Protein AF-A0A537TJ53-F1 (afdb_monomer_lite)

Radius of gyration: 18.77 Å; chains: 1; bounding box: 36×28×61 Å

Sequence (123 aa):
MMPTPAGKDQRDFRKLCDEKAPGVTDLPIDRIGQAVQPTPAQRAALDELKDASVKAAEGLKTNCPTYQTLTPTGRVEAMEKRLDVTLGAAKTVQPALAKFYDSLSDEQKARFNSLRSASRPAG

Foldseek 3Di:
DDDDPLVPQLVVQLVVLVPDDPPLQCDPLVVLCVQLVDDPVLVVLSVQLVVLSPVLNVLSSVQRDSDQDPDPVSNVVNVVSNVVSNVVSCVSNVVSVCVSLVPGDPSSNVSNVCVVVVPDDPD

Structure (mmCIF, N/CA/C/O backbone):
data_AF-A0A537TJ53-F1
#
_entry.id   AF-A0A537TJ53-F1
#
loop_
_atom_site.group_PDB
_atom_site.id
_atom_site.type_symbol
_atom_site.label_atom_id
_atom_site.label_alt_id
_atom_site.label_comp_id
_atom_site.label_asym_id
_atom_site.label_entity_id
_atom_site.label_seq_id
_atom_site.pdbx_PDB_ins_code
_atom_site.Cartn_x
_atom_site.Cartn_y
_atom_site.Cartn_z
_atom_site.occupancy
_atom_site.B_iso_or_equiv
_atom_site.auth_seq_id
_atom_site.auth_comp_id
_atom_site.auth_asym_id
_atom_site.auth_atom_id
_atom_site.pdbx_PDB_model_num
ATOM 1 N N . MET A 1 1 ? 14.463 11.075 -46.652 1.00 34.38 1 MET A N 1
ATOM 2 C CA . MET A 1 1 ? 14.035 11.121 -45.238 1.00 34.38 1 MET A CA 1
ATOM 3 C C . MET A 1 1 ? 12.598 10.614 -45.172 1.00 34.38 1 MET A C 1
ATOM 5 O O . MET A 1 1 ? 11.705 11.333 -45.594 1.00 34.38 1 MET A O 1
ATOM 9 N N . MET A 1 2 ? 12.375 9.362 -44.766 1.00 34.91 2 MET A N 1
ATOM 10 C CA . MET A 1 2 ? 11.026 8.815 -44.543 1.00 34.91 2 MET A CA 1
ATOM 11 C C . MET A 1 2 ? 10.699 8.934 -43.044 1.00 34.91 2 MET A C 1
ATOM 13 O O . MET A 1 2 ? 11.581 8.630 -42.239 1.00 34.91 2 MET A O 1
ATOM 17 N N . PRO A 1 3 ? 9.496 9.374 -42.639 1.00 45.97 3 PRO A N 1
ATOM 18 C CA . PRO A 1 3 ? 9.123 9.439 -41.230 1.00 45.97 3 PRO A CA 1
ATOM 19 C C . PRO A 1 3 ? 8.785 8.038 -40.689 1.00 45.97 3 PRO A C 1
ATOM 21 O O . PRO A 1 3 ? 7.974 7.314 -41.262 1.00 45.97 3 PRO A O 1
ATOM 24 N N . THR A 1 4 ? 9.425 7.647 -39.585 1.00 46.84 4 THR A N 1
ATOM 25 C CA . THR A 1 4 ? 9.285 6.338 -38.920 1.00 46.84 4 THR A CA 1
ATOM 26 C C . THR A 1 4 ? 7.912 6.194 -38.231 1.00 46.84 4 THR A C 1
ATOM 28 O O . THR A 1 4 ? 7.462 7.145 -37.589 1.00 46.84 4 THR A O 1
ATOM 31 N N . PRO A 1 5 ? 7.253 5.015 -38.255 1.00 46.56 5 PRO A N 1
ATOM 32 C CA . PRO A 1 5 ? 5.920 4.802 -37.662 1.00 46.56 5 PRO A CA 1
ATOM 33 C C . PRO A 1 5 ? 5.888 4.752 -36.118 1.00 46.56 5 PRO A C 1
ATOM 35 O O . PRO A 1 5 ? 4.823 4.573 -35.528 1.00 46.56 5 PRO A O 1
ATOM 38 N N . ALA A 1 6 ? 7.025 4.967 -35.447 1.00 53.62 6 ALA A N 1
ATOM 39 C CA . ALA A 1 6 ? 7.227 4.777 -34.005 1.00 53.62 6 ALA A CA 1
ATOM 40 C C . ALA A 1 6 ? 6.297 5.596 -33.079 1.00 53.62 6 ALA A C 1
ATOM 42 O O . ALA A 1 6 ? 6.164 5.283 -31.899 1.00 53.62 6 ALA A O 1
ATOM 43 N N . GLY A 1 7 ? 5.625 6.634 -33.589 1.00 48.53 7 GLY A N 1
ATOM 44 C CA . GLY A 1 7 ? 4.778 7.519 -32.780 1.00 48.53 7 GLY A CA 1
ATOM 45 C C . GLY A 1 7 ? 3.387 6.973 -32.417 1.00 48.53 7 GLY A C 1
ATOM 46 O O . GLY A 1 7 ? 2.711 7.572 -31.578 1.00 48.53 7 GLY A O 1
ATOM 47 N N . LYS A 1 8 ? 2.912 5.890 -33.051 1.00 51.09 8 LYS A N 1
ATOM 48 C CA . LYS A 1 8 ? 1.619 5.259 -32.707 1.00 51.09 8 LYS A CA 1
ATOM 49 C C . LYS A 1 8 ? 1.798 4.147 -31.668 1.00 51.09 8 LYS A C 1
ATOM 51 O O . LYS A 1 8 ? 1.222 4.265 -30.590 1.00 51.09 8 LYS A O 1
ATOM 56 N N . ASP A 1 9 ? 2.719 3.213 -31.907 1.00 54.28 9 ASP A N 1
ATOM 57 C CA . ASP A 1 9 ? 3.024 2.107 -30.981 1.00 54.28 9 ASP A CA 1
ATOM 58 C C . ASP A 1 9 ? 3.441 2.582 -29.578 1.00 54.28 9 ASP A C 1
ATOM 60 O O . ASP A 1 9 ? 3.005 2.038 -28.565 1.00 54.28 9 ASP A O 1
ATOM 64 N N . GLN A 1 10 ? 4.235 3.654 -29.494 1.00 54.09 10 GLN A N 1
ATOM 65 C CA . GLN A 1 10 ? 4.679 4.236 -28.222 1.00 54.09 10 GLN A CA 1
ATOM 66 C C . GLN A 1 10 ? 3.526 4.800 -27.371 1.00 54.09 10 GLN A C 1
ATOM 68 O O . GLN A 1 10 ? 3.584 4.770 -26.140 1.00 54.09 10 GLN A O 1
ATOM 73 N N . ARG A 1 11 ? 2.461 5.319 -28.000 1.00 56.38 11 ARG A N 1
ATOM 74 C CA . ARG A 1 11 ? 1.299 5.865 -27.277 1.00 56.38 11 ARG A CA 1
ATOM 75 C C . ARG A 1 11 ? 0.332 4.776 -26.823 1.00 56.38 11 ARG A C 1
ATOM 77 O O . ARG A 1 11 ? -0.268 4.934 -25.761 1.00 56.38 11 ARG A O 1
ATOM 84 N N . ASP A 1 12 ? 0.233 3.680 -27.566 1.00 62.31 12 ASP A N 1
ATOM 85 C CA . ASP A 1 12 ? -0.621 2.542 -27.215 1.00 62.31 12 ASP A CA 1
ATOM 86 C C . ASP A 1 12 ? -0.035 1.721 -26.052 1.00 62.31 12 ASP A C 1
ATOM 88 O O . ASP A 1 12 ? -0.771 1.297 -25.161 1.00 62.31 12 ASP A O 1
ATOM 92 N N . PHE A 1 13 ? 1.296 1.612 -25.959 1.00 62.72 13 PHE A N 1
ATOM 93 C CA . PHE A 1 13 ? 1.958 0.980 -24.809 1.00 62.72 13 PHE A CA 1
ATOM 94 C C . PHE A 1 13 ? 1.742 1.719 -23.488 1.00 62.72 13 PHE A C 1
ATOM 96 O O . PHE A 1 13 ? 1.559 1.087 -22.448 1.00 62.72 13 PHE A O 1
ATOM 103 N N . ARG A 1 14 ? 1.696 3.055 -23.520 1.00 62.62 14 ARG A N 1
ATOM 104 C CA . ARG A 1 14 ? 1.464 3.851 -22.310 1.00 62.62 14 ARG A CA 1
ATOM 105 C C . ARG A 1 14 ? 0.058 3.640 -21.741 1.00 62.62 14 ARG A C 1
ATOM 107 O O . ARG A 1 14 ? -0.092 3.508 -20.532 1.00 62.62 14 ARG A O 1
ATOM 114 N N . LYS A 1 15 ? -0.943 3.491 -22.617 1.00 6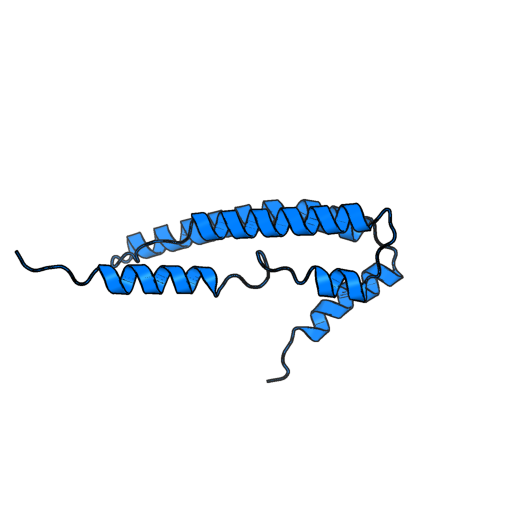2.34 15 LYS A N 1
ATOM 115 C CA . LYS A 1 15 ? -2.314 3.124 -22.221 1.00 62.34 15 LYS A CA 1
ATOM 116 C C . LYS A 1 15 ? -2.386 1.734 -21.583 1.00 62.34 15 LYS A C 1
ATOM 118 O O . LYS A 1 15 ? -3.097 1.550 -20.603 1.00 62.34 15 LYS A O 1
ATOM 123 N N . LEU A 1 16 ? -1.606 0.772 -22.083 1.00 62.25 16 LEU A N 1
ATOM 124 C CA . LEU A 1 16 ? -1.556 -0.585 -21.524 1.00 62.25 16 LEU A CA 1
ATOM 125 C C . LEU A 1 16 ? -0.986 -0.638 -20.098 1.00 62.25 16 LEU A C 1
ATOM 127 O O . LEU A 1 16 ? -1.352 -1.536 -19.340 1.00 62.25 16 LEU A O 1
ATOM 131 N N . CYS A 1 17 ? -0.108 0.295 -19.722 1.00 65.69 17 CYS A N 1
ATOM 132 C CA . CYS A 1 17 ? 0.353 0.425 -18.338 1.00 65.69 17 CYS A CA 1
ATOM 133 C C . CYS A 1 17 ? -0.683 1.091 -17.430 1.00 65.69 17 CYS A C 1
ATOM 135 O O . CYS A 1 17 ? -0.799 0.696 -16.274 1.00 65.69 17 CYS A O 1
ATOM 137 N N . ASP A 1 18 ? -1.415 2.083 -17.947 1.00 59.50 18 ASP A N 1
ATOM 138 C CA . ASP A 1 18 ? -2.451 2.795 -17.190 1.00 59.50 18 ASP A CA 1
ATOM 139 C C . ASP A 1 18 ? -3.650 1.873 -16.867 1.00 59.50 18 ASP A C 1
ATOM 141 O O . ASP A 1 18 ? -4.279 2.029 -15.826 1.00 59.50 18 ASP A O 1
ATOM 145 N N . GLU A 1 19 ? -3.942 0.870 -17.710 1.00 53.25 19 GLU A N 1
ATOM 146 C CA . GLU A 1 19 ? -5.095 -0.034 -17.539 1.00 53.25 19 GLU A CA 1
ATOM 147 C C . GLU A 1 19 ? -4.825 -1.324 -16.728 1.00 53.25 19 GLU A C 1
ATOM 149 O O . GLU A 1 19 ? -5.780 -2.014 -16.367 1.00 53.25 19 GLU A O 1
ATOM 154 N N . LYS A 1 20 ? -3.567 -1.727 -16.459 1.00 48.56 20 LYS A N 1
ATOM 155 C CA . LYS A 1 20 ? -3.262 -3.123 -16.040 1.00 48.56 20 LYS A CA 1
ATOM 156 C C . LYS A 1 20 ? -2.290 -3.312 -14.865 1.00 48.56 20 LYS A C 1
ATOM 158 O O . LYS A 1 20 ? -1.375 -4.138 -14.944 1.00 48.56 20 LYS A O 1
ATOM 163 N N . ALA A 1 21 ? -2.556 -2.677 -13.725 1.00 51.22 21 ALA A N 1
ATOM 164 C CA . ALA A 1 21 ? -2.068 -3.189 -12.434 1.00 51.22 21 ALA A CA 1
ATOM 165 C C . ALA A 1 21 ? -3.149 -3.257 -11.326 1.00 51.22 21 ALA A C 1
ATOM 167 O O . ALA A 1 21 ? -2.895 -2.831 -10.195 1.00 51.22 21 ALA A O 1
ATOM 168 N N . PRO A 1 22 ? -4.353 -3.807 -11.601 1.00 52.19 22 PRO A N 1
ATOM 169 C CA . PRO A 1 22 ? -5.367 -3.980 -10.565 1.00 52.19 22 PRO A CA 1
ATOM 170 C C . PRO A 1 22 ? -4.817 -4.846 -9.419 1.00 52.19 22 PRO A C 1
ATOM 172 O O . PRO A 1 22 ? -4.295 -5.938 -9.646 1.00 52.19 22 PRO A O 1
ATOM 175 N N . GLY A 1 23 ? -4.916 -4.340 -8.186 1.00 56.50 23 GLY A N 1
ATOM 176 C CA . GLY A 1 23 ? -4.555 -5.061 -6.959 1.00 56.50 23 GLY A CA 1
ATOM 177 C C . GLY A 1 23 ? -3.363 -4.514 -6.163 1.00 56.50 23 GLY A C 1
ATOM 178 O O . GLY A 1 23 ? -3.308 -4.772 -4.965 1.00 56.50 23 GLY A O 1
ATOM 179 N N . VAL A 1 24 ? -2.448 -3.742 -6.768 1.00 57.94 24 VAL A N 1
ATOM 180 C CA . VAL A 1 24 ? -1.332 -3.085 -6.035 1.00 57.94 24 VAL A CA 1
ATOM 181 C C . VAL A 1 24 ? -1.451 -1.560 -6.057 1.00 57.94 24 VAL A C 1
ATOM 183 O O . VAL A 1 24 ? -1.115 -0.908 -5.075 1.00 57.94 24 VAL A O 1
ATOM 186 N N . THR A 1 25 ? -1.953 -0.989 -7.152 1.00 62.47 25 THR A N 1
ATOM 187 C CA . THR A 1 25 ? -2.040 0.47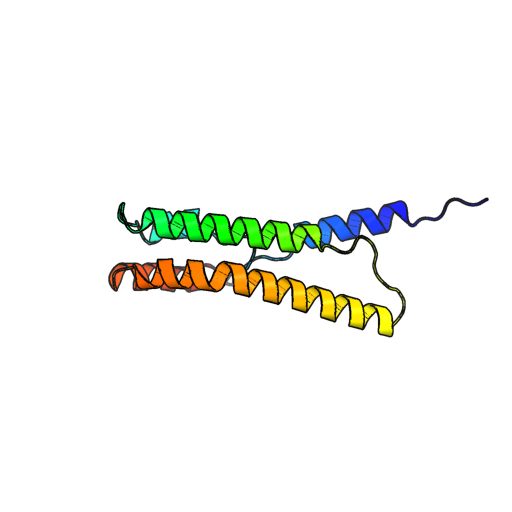0 -7.357 1.00 62.47 25 THR A CA 1
ATOM 188 C C . THR A 1 25 ? -3.437 1.037 -7.178 1.00 62.47 25 THR A C 1
ATOM 190 O O . THR A 1 25 ? -3.608 2.247 -7.119 1.00 62.47 25 THR A O 1
ATOM 193 N N . ASP A 1 26 ? -4.432 0.161 -7.129 1.00 70.19 26 ASP A N 1
ATOM 194 C CA . ASP A 1 26 ? -5.847 0.514 -7.112 1.00 70.19 26 ASP A CA 1
ATOM 195 C C . ASP A 1 26 ? -6.554 -0.352 -6.069 1.00 70.19 26 ASP A C 1
ATOM 197 O O . ASP A 1 26 ? -7.387 -1.213 -6.366 1.00 70.19 26 ASP A O 1
ATOM 201 N N . LEU A 1 27 ? -6.099 -0.229 -4.817 1.00 79.50 27 LEU A N 1
ATOM 202 C CA . LEU A 1 27 ? -6.808 -0.845 -3.703 1.00 79.50 27 LEU A CA 1
ATOM 203 C C . LEU A 1 27 ? -8.189 -0.189 -3.587 1.00 79.50 27 LEU A C 1
ATOM 205 O O . LEU A 1 27 ? -8.284 1.037 -3.651 1.00 79.50 27 LEU A O 1
ATOM 209 N N . PRO A 1 28 ? -9.262 -0.960 -3.343 1.00 87.69 28 PRO A N 1
ATOM 210 C CA . P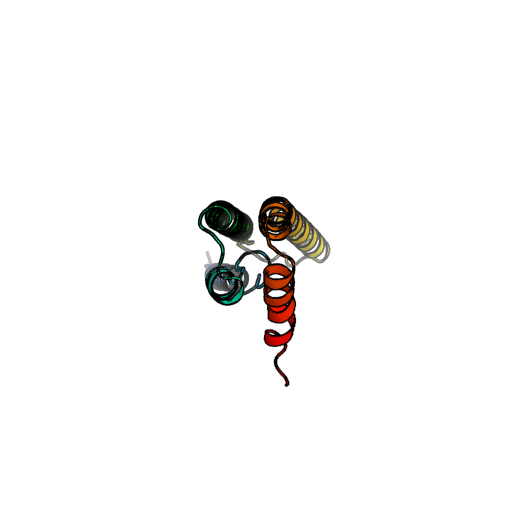RO A 1 28 ? -10.604 -0.407 -3.226 1.00 87.69 28 PRO A CA 1
ATOM 211 C C . PRO A 1 28 ? -10.800 0.225 -1.835 1.00 87.69 28 PRO A C 1
ATOM 213 O O . PRO A 1 28 ? -11.592 -0.271 -1.033 1.00 87.69 28 PRO A O 1
ATOM 216 N N . ILE A 1 29 ? -10.055 1.297 -1.534 1.00 90.38 29 ILE A N 1
ATOM 217 C CA . ILE A 1 29 ? -10.006 1.963 -0.219 1.00 90.38 29 ILE A CA 1
ATOM 218 C C . ILE A 1 29 ? -11.407 2.351 0.256 1.00 90.38 29 ILE A C 1
ATOM 220 O O . ILE A 1 29 ? -11.763 2.060 1.396 1.00 90.38 29 ILE A O 1
ATOM 224 N N . ASP A 1 30 ? -12.234 2.918 -0.623 1.00 89.69 30 ASP A N 1
ATOM 225 C CA . ASP A 1 30 ? -13.598 3.323 -0.270 1.00 89.69 30 ASP A CA 1
ATOM 226 C C . ASP A 1 30 ? -14.465 2.118 0.117 1.00 89.69 30 ASP A C 1
ATOM 228 O O . ASP A 1 30 ? -15.182 2.148 1.118 1.00 89.69 30 ASP A O 1
ATOM 232 N N . ARG A 1 31 ? -14.347 1.008 -0.623 1.00 91.00 31 ARG A N 1
ATOM 233 C CA . ARG A 1 31 ? -15.050 -0.248 -0.318 1.00 91.00 31 ARG A CA 1
ATOM 234 C C . ARG A 1 31 ? -14.562 -0.856 0.997 1.00 91.00 31 ARG A C 1
ATOM 236 O O . ARG A 1 31 ? -15.371 -1.369 1.768 1.00 91.00 31 ARG A O 1
ATOM 243 N N . ILE A 1 32 ? -13.253 -0.801 1.253 1.00 92.62 32 ILE A N 1
ATOM 244 C CA . ILE A 1 32 ? -12.649 -1.238 2.518 1.00 92.62 32 ILE A CA 1
ATOM 245 C C . ILE A 1 32 ? -13.221 -0.407 3.669 1.00 92.62 32 ILE A C 1
ATOM 247 O O . ILE A 1 32 ? -13.712 -0.979 4.641 1.00 92.62 32 ILE A O 1
ATOM 251 N N . GLY A 1 33 ? -13.234 0.922 3.539 1.00 93.62 33 GLY A N 1
ATOM 252 C CA . GLY A 1 33 ? -13.789 1.832 4.539 1.00 93.62 33 GLY A CA 1
ATOM 253 C C . GLY A 1 33 ? -15.268 1.566 4.824 1.00 93.62 33 GLY A C 1
ATOM 254 O O . GLY A 1 33 ? -15.665 1.486 5.986 1.00 93.62 33 GLY A O 1
ATOM 255 N N . GLN A 1 34 ? -16.072 1.348 3.781 1.00 93.94 34 GLN A N 1
ATOM 256 C CA . GLN A 1 34 ? -17.497 1.027 3.911 1.00 93.94 34 GLN A CA 1
ATOM 257 C C . GLN A 1 34 ? -17.743 -0.306 4.627 1.00 93.94 34 GLN A C 1
ATOM 259 O O . GLN A 1 34 ? -18.624 -0.387 5.481 1.00 93.94 34 GLN A O 1
ATOM 264 N N . ALA A 1 35 ? -16.973 -1.347 4.304 1.00 94.06 35 ALA A N 1
ATOM 265 C CA . ALA A 1 35 ? -17.166 -2.673 4.884 1.00 94.06 35 ALA A CA 1
ATOM 266 C C . ALA A 1 35 ? -16.636 -2.779 6.319 1.00 94.06 35 ALA A C 1
ATOM 268 O O . ALA A 1 35 ? -17.257 -3.414 7.171 1.00 94.06 35 ALA A O 1
ATOM 269 N N . VAL A 1 36 ? -15.486 -2.166 6.595 1.00 95.81 36 VAL A N 1
ATOM 270 C CA . VAL A 1 36 ? -14.819 -2.259 7.899 1.00 95.81 36 VAL A CA 1
ATOM 271 C C . VAL A 1 36 ? -15.402 -1.271 8.909 1.00 95.81 36 VAL A C 1
ATOM 273 O O . VAL A 1 36 ? -15.400 -1.566 10.102 1.00 95.81 36 VAL A O 1
ATOM 276 N N . GLN A 1 37 ? -15.941 -0.136 8.447 1.00 95.69 37 GLN A N 1
ATOM 277 C CA . GLN A 1 37 ? -16.438 0.957 9.292 1.00 95.69 37 GLN A CA 1
ATOM 278 C C . GLN A 1 37 ? -15.416 1.351 10.382 1.00 95.69 37 GLN A C 1
ATOM 280 O O . GLN A 1 37 ? -15.653 1.128 11.572 1.00 95.69 37 GLN A O 1
ATOM 285 N N . PRO A 1 38 ? -14.245 1.892 9.993 1.00 95.88 38 PRO A N 1
ATOM 286 C CA . PRO A 1 38 ? -13.155 2.177 10.920 1.00 95.88 38 PRO A CA 1
ATOM 287 C C . PRO A 1 38 ? -13.514 3.256 11.953 1.00 95.88 38 PRO A C 1
ATOM 289 O O . PRO A 1 38 ? -14.147 4.279 11.655 1.00 95.88 38 PRO A O 1
ATOM 292 N N . THR A 1 39 ? -13.029 3.061 13.178 1.00 96.31 39 THR A N 1
ATOM 293 C CA . THR A 1 39 ? -13.080 4.073 14.242 1.00 96.31 39 THR A CA 1
ATOM 294 C C . THR A 1 39 ? -12.247 5.306 13.861 1.00 96.31 39 THR A C 1
ATOM 296 O O . THR A 1 39 ? -11.404 5.224 12.966 1.00 96.31 39 THR A O 1
ATOM 299 N N . PRO A 1 40 ? -12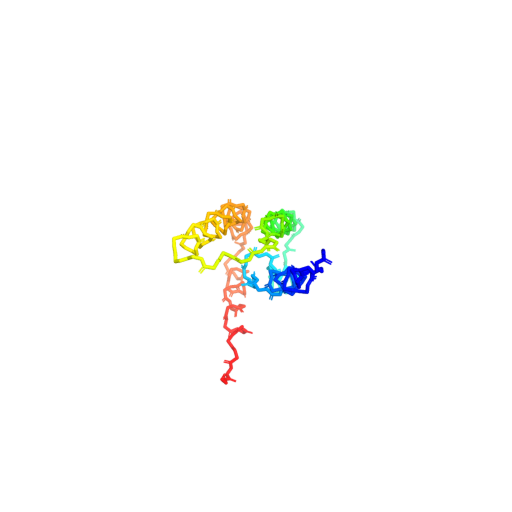.421 6.463 14.530 1.00 91.50 40 PRO A N 1
ATOM 300 C CA . PRO A 1 40 ? -11.593 7.641 14.260 1.00 91.50 40 PRO A CA 1
ATOM 301 C C . PRO A 1 40 ? -10.082 7.367 14.334 1.00 91.50 40 PRO A C 1
ATOM 303 O O . PRO A 1 40 ? -9.339 7.870 13.501 1.00 91.50 40 PRO A O 1
ATOM 306 N N . ALA A 1 41 ? -9.638 6.516 15.267 1.00 85.00 41 ALA A N 1
ATOM 307 C CA . ALA A 1 41 ? -8.232 6.127 15.388 1.00 85.00 41 ALA A CA 1
ATOM 308 C C . ALA A 1 41 ? -7.752 5.242 14.219 1.00 85.00 41 ALA A C 1
ATOM 310 O O . ALA A 1 41 ? -6.623 5.383 13.761 1.00 85.00 41 ALA A O 1
ATOM 311 N N . GLN A 1 42 ? -8.613 4.361 13.698 1.00 96.56 42 GLN A N 1
ATOM 312 C CA . GLN A 1 42 ? -8.295 3.475 12.569 1.00 96.56 42 GLN A CA 1
ATOM 313 C C . GLN A 1 42 ? -8.354 4.189 11.211 1.00 96.56 42 GLN A C 1
ATOM 315 O O . GLN A 1 42 ? -7.703 3.753 10.265 1.00 96.56 42 GLN A O 1
ATOM 320 N N . ARG A 1 43 ? -9.112 5.291 11.096 1.00 95.62 43 ARG A N 1
ATOM 321 C CA . ARG A 1 43 ? -9.193 6.084 9.856 1.00 95.62 43 ARG A CA 1
ATOM 322 C C . ARG A 1 43 ? -7.837 6.633 9.432 1.00 95.62 43 ARG A C 1
ATOM 324 O O . ARG A 1 43 ? -7.508 6.520 8.263 1.00 95.62 43 ARG A O 1
ATOM 331 N N . ALA A 1 44 ? -7.025 7.104 10.378 1.00 95.00 44 ALA A N 1
ATOM 332 C CA . ALA A 1 44 ? -5.668 7.557 10.074 1.00 95.00 44 ALA A CA 1
ATOM 333 C C . ALA A 1 44 ? -4.816 6.442 9.433 1.00 95.00 44 ALA A C 1
ATOM 335 O O . ALA A 1 44 ? -4.108 6.682 8.463 1.00 95.00 44 ALA A O 1
ATOM 336 N N . ALA A 1 45 ? -4.935 5.198 9.914 1.00 95.69 45 ALA A N 1
ATOM 337 C CA . ALA A 1 45 ? -4.241 4.059 9.310 1.00 95.69 45 ALA A CA 1
ATOM 338 C C . ALA A 1 45 ? -4.806 3.681 7.923 1.00 95.69 45 ALA A C 1
ATOM 340 O O . ALA A 1 45 ? -4.056 3.222 7.063 1.00 95.69 45 ALA A O 1
ATOM 341 N N . LEU A 1 46 ? -6.107 3.888 7.685 1.00 96.06 46 LEU A N 1
ATOM 342 C CA . LEU A 1 46 ? -6.713 3.717 6.359 1.00 96.06 46 LEU A CA 1
ATOM 343 C C . LEU A 1 46 ? -6.241 4.795 5.368 1.00 96.06 46 LEU A C 1
ATOM 345 O O . LEU A 1 46 ? -5.989 4.479 4.206 1.00 96.06 46 LEU A O 1
ATOM 349 N N . ASP A 1 47 ? -6.085 6.037 5.824 1.00 95.19 47 ASP A N 1
ATOM 350 C CA . ASP A 1 47 ? -5.554 7.137 5.014 1.00 95.19 47 ASP A CA 1
ATOM 351 C C . ASP A 1 47 ? -4.080 6.893 4.652 1.00 95.19 47 ASP A C 1
ATOM 353 O O . ASP A 1 47 ? -3.700 7.017 3.491 1.00 95.19 47 ASP A O 1
ATOM 357 N N . GLU A 1 48 ? -3.261 6.409 5.590 1.00 95.06 48 GLU A N 1
ATOM 358 C CA . GLU A 1 48 ? -1.882 5.994 5.288 1.00 95.06 48 GLU A CA 1
ATOM 359 C C . GLU A 1 48 ? -1.823 4.860 4.248 1.00 95.06 48 GLU A C 1
ATOM 361 O O . GLU A 1 48 ? -0.957 4.857 3.369 1.00 95.06 48 GLU A O 1
ATOM 366 N N . LEU A 1 49 ? -2.753 3.898 4.310 1.00 94.75 49 LEU A N 1
ATOM 367 C CA . LEU A 1 49 ? -2.874 2.846 3.297 1.00 94.75 49 LEU A CA 1
ATOM 368 C C . LEU A 1 49 ? -3.257 3.420 1.925 1.00 94.75 49 LEU A C 1
ATOM 370 O O . LEU A 1 49 ? -2.728 2.974 0.900 1.00 94.75 49 LEU A O 1
ATOM 374 N N . LYS A 1 50 ? -4.143 4.419 1.888 1.00 93.81 50 LYS A N 1
ATOM 375 C CA . LYS A 1 50 ? -4.500 5.138 0.661 1.00 93.81 50 LYS A CA 1
ATOM 376 C C . LYS A 1 50 ? -3.283 5.836 0.060 1.00 93.81 50 LYS A C 1
ATOM 378 O O . LYS A 1 50 ? -2.993 5.625 -1.116 1.00 93.81 50 LYS A O 1
ATOM 383 N N . ASP A 1 51 ? -2.540 6.587 0.861 1.00 94.75 51 ASP A N 1
ATOM 384 C CA . ASP A 1 51 ? -1.358 7.322 0.407 1.00 94.75 51 ASP A CA 1
ATOM 385 C C . ASP A 1 51 ? -0.261 6.377 -0.100 1.00 94.75 51 ASP A C 1
ATOM 387 O O . ASP A 1 51 ? 0.329 6.604 -1.159 1.00 94.75 51 ASP A O 1
ATOM 391 N N . ALA A 1 52 ? -0.028 5.262 0.600 1.00 94.00 52 ALA A N 1
ATOM 392 C CA . ALA A 1 52 ? 0.901 4.228 0.152 1.00 94.00 52 ALA A CA 1
ATOM 393 C C . ALA A 1 52 ? 0.479 3.611 -1.194 1.00 94.00 52 ALA A C 1
ATOM 395 O O . ALA A 1 52 ? 1.332 3.352 -2.047 1.00 94.00 52 ALA A O 1
ATOM 396 N N . SER A 1 53 ? -0.826 3.415 -1.404 1.00 91.12 53 SER A N 1
ATOM 397 C CA . SER A 1 53 ? -1.381 2.900 -2.663 1.00 91.12 53 SER A CA 1
ATOM 398 C C . SER A 1 53 ? -1.198 3.892 -3.811 1.00 91.12 53 SER A C 1
ATOM 400 O O . SER A 1 53 ? -0.753 3.501 -4.889 1.00 91.12 53 SER A O 1
ATOM 402 N N . VAL A 1 54 ? -1.459 5.182 -3.570 1.00 91.06 54 VAL A N 1
ATOM 403 C CA . 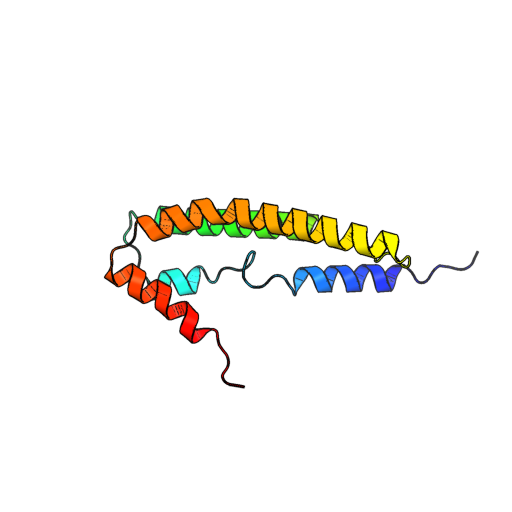VAL A 1 54 ? -1.227 6.256 -4.551 1.00 91.06 54 VAL A CA 1
ATOM 404 C C . VAL A 1 54 ? 0.253 6.330 -4.920 1.00 91.06 54 VAL A C 1
ATOM 406 O O . VAL A 1 54 ? 0.595 6.305 -6.099 1.00 91.06 54 VAL A O 1
ATOM 409 N N . LYS A 1 55 ? 1.152 6.312 -3.932 1.00 91.62 55 LYS A N 1
ATOM 410 C CA . LYS A 1 55 ? 2.602 6.327 -4.170 1.00 91.62 55 LYS A CA 1
ATOM 411 C C . LYS A 1 55 ? 3.072 5.116 -4.982 1.00 91.62 55 LYS A C 1
ATOM 413 O O . LYS A 1 55 ? 3.908 5.246 -5.877 1.00 91.62 55 LYS A O 1
ATOM 418 N N . ALA A 1 56 ? 2.538 3.931 -4.688 1.00 90.69 56 ALA A N 1
ATOM 419 C CA . ALA A 1 56 ? 2.809 2.723 -5.460 1.00 90.69 56 ALA A CA 1
ATOM 420 C C . ALA A 1 56 ? 2.309 2.845 -6.912 1.00 90.69 56 ALA A C 1
ATOM 422 O O . ALA A 1 56 ? 3.028 2.466 -7.841 1.00 90.69 56 ALA A O 1
ATOM 423 N N . ALA A 1 57 ? 1.120 3.423 -7.115 1.00 87.12 57 ALA A N 1
ATOM 424 C CA . ALA A 1 57 ? 0.552 3.707 -8.432 1.00 87.12 57 ALA A CA 1
ATOM 425 C C . ALA A 1 57 ? 1.413 4.671 -9.249 1.00 87.12 57 ALA A C 1
ATOM 427 O O . ALA A 1 57 ? 1.737 4.391 -10.404 1.00 87.12 57 ALA A O 1
ATOM 428 N N . GLU A 1 58 ? 1.843 5.772 -8.641 1.00 86.88 58 GLU A N 1
ATOM 429 C CA . GLU A 1 58 ? 2.726 6.754 -9.269 1.00 86.88 58 GLU A CA 1
ATOM 430 C C . GLU A 1 58 ? 4.084 6.150 -9.639 1.00 86.88 58 GLU A C 1
ATOM 432 O O . GLU A 1 58 ? 4.590 6.386 -10.742 1.00 86.88 58 GLU A O 1
ATOM 437 N N . GLY A 1 59 ? 4.655 5.321 -8.759 1.00 86.31 59 GLY A N 1
ATOM 438 C CA . GLY A 1 59 ? 5.895 4.596 -9.027 1.00 86.31 59 GLY A CA 1
ATOM 439 C C . GLY A 1 59 ? 5.770 3.658 -10.229 1.00 86.31 59 GLY A C 1
ATOM 440 O O . GLY A 1 59 ? 6.630 3.662 -11.111 1.00 86.31 59 GLY A O 1
ATOM 441 N N . LEU A 1 60 ? 4.674 2.902 -10.317 1.00 84.56 60 LEU A N 1
ATOM 442 C CA . LEU A 1 60 ? 4.403 2.016 -11.452 1.00 84.56 60 LEU A CA 1
ATOM 443 C C . LEU A 1 60 ? 4.162 2.793 -12.752 1.00 84.56 60 LEU A C 1
ATOM 445 O O . LEU A 1 60 ? 4.731 2.443 -13.786 1.00 84.56 60 LEU A O 1
ATOM 449 N N . LYS A 1 61 ? 3.404 3.893 -12.695 1.00 82.56 61 LYS A N 1
ATOM 450 C CA . LYS A 1 61 ? 3.142 4.766 -13.847 1.00 82.56 61 LYS A CA 1
ATOM 451 C C . LYS A 1 61 ? 4.417 5.401 -14.400 1.00 82.56 61 LYS A C 1
ATOM 453 O O . LYS A 1 61 ? 4.621 5.423 -15.612 1.00 82.56 61 LYS A O 1
ATOM 458 N N . THR A 1 62 ? 5.294 5.882 -13.519 1.00 83.56 62 THR A N 1
ATOM 459 C CA . THR A 1 62 ? 6.566 6.525 -13.896 1.00 83.56 62 THR A CA 1
ATOM 460 C C . THR A 1 62 ? 7.504 5.556 -14.616 1.00 83.56 62 THR A C 1
ATOM 462 O O . THR A 1 62 ? 8.253 5.960 -15.500 1.00 83.56 62 THR A O 1
ATOM 465 N N . ASN A 1 63 ? 7.432 4.268 -14.278 1.00 80.94 63 ASN A N 1
ATOM 466 C CA . ASN A 1 63 ? 8.254 3.223 -14.882 1.00 80.94 63 ASN A CA 1
ATOM 467 C C . ASN A 1 63 ? 7.564 2.503 -16.052 1.00 80.94 63 ASN A C 1
ATOM 469 O O . ASN A 1 63 ? 8.068 1.482 -16.524 1.00 80.94 63 ASN A O 1
ATOM 473 N N . CYS A 1 64 ? 6.430 3.015 -16.540 1.00 79.44 64 CYS A N 1
ATOM 474 C CA . CYS A 1 64 ? 5.802 2.471 -17.735 1.00 79.44 64 CYS A CA 1
ATOM 475 C C . CYS A 1 64 ? 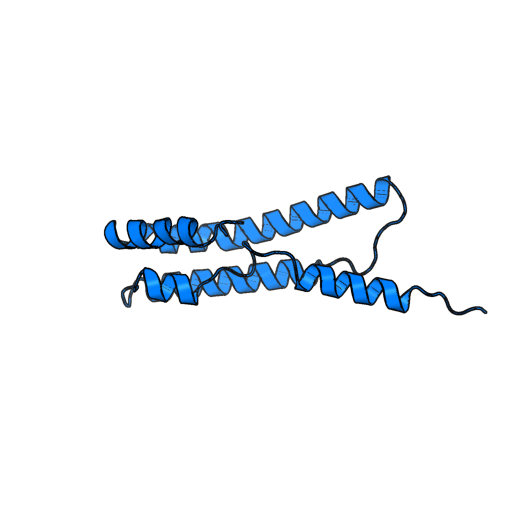6.744 2.613 -18.948 1.00 79.44 64 CYS A C 1
ATOM 477 O O . CYS A 1 64 ? 7.121 3.738 -19.299 1.00 79.44 64 CYS A O 1
ATOM 479 N N . PRO A 1 65 ? 7.110 1.508 -19.625 1.00 71.62 65 PRO A N 1
ATOM 480 C CA . PRO A 1 65 ? 7.944 1.569 -20.816 1.00 71.62 65 PRO A CA 1
ATOM 481 C C . PRO A 1 65 ? 7.280 2.401 -21.915 1.00 71.62 65 PRO A C 1
ATOM 483 O O . PRO A 1 65 ? 6.114 2.199 -22.250 1.00 71.62 65 PRO A O 1
ATOM 486 N N . THR A 1 66 ? 8.039 3.304 -22.532 1.00 68.06 66 THR A N 1
ATOM 487 C CA . THR A 1 66 ? 7.569 4.085 -23.687 1.00 68.06 66 THR A CA 1
ATOM 488 C C . THR A 1 66 ? 7.789 3.358 -25.015 1.00 68.06 66 THR A C 1
ATOM 490 O O . THR A 1 66 ? 7.372 3.845 -26.060 1.00 68.06 66 THR A O 1
ATOM 493 N N . TYR A 1 67 ? 8.459 2.208 -25.017 1.00 66.81 67 TYR A N 1
ATOM 494 C CA . TYR A 1 67 ? 8.666 1.382 -26.203 1.00 66.81 67 TYR A CA 1
ATOM 495 C C . TYR A 1 67 ? 8.866 -0.082 -25.807 1.00 66.81 67 TYR A C 1
ATOM 497 O O . TYR A 1 67 ? 9.341 -0.383 -24.711 1.00 66.81 67 TYR A O 1
ATOM 505 N N . GLN A 1 68 ? 8.515 -0.994 -26.714 1.00 70.25 68 GLN A N 1
ATOM 506 C CA . GLN A 1 68 ? 8.756 -2.424 -26.559 1.00 70.25 68 GLN A CA 1
ATOM 507 C C . GLN A 1 68 ? 10.039 -2.821 -27.296 1.00 70.25 68 GLN A C 1
ATOM 509 O O . GLN A 1 68 ? 10.279 -2.412 -28.431 1.00 70.25 68 GLN A O 1
ATOM 514 N N . THR A 1 69 ? 10.872 -3.630 -26.652 1.00 76.12 69 THR A N 1
ATOM 515 C CA . THR A 1 69 ? 12.068 -4.219 -27.259 1.00 76.12 69 THR A CA 1
ATOM 516 C C . THR A 1 69 ? 11.675 -5.354 -28.213 1.00 76.12 69 THR A C 1
ATOM 518 O O . THR A 1 69 ? 10.844 -6.202 -27.887 1.00 76.12 69 THR A O 1
ATOM 521 N N . LEU A 1 70 ? 12.274 -5.381 -29.409 1.00 80.50 70 LEU A N 1
ATOM 522 C CA . LEU A 1 70 ? 11.992 -6.407 -30.428 1.00 80.50 70 LEU A CA 1
ATOM 523 C C . LEU A 1 70 ? 12.944 -7.612 -30.353 1.00 80.50 70 LEU A C 1
ATOM 525 O O . LEU A 1 70 ? 12.703 -8.631 -30.998 1.00 80.50 70 LEU A O 1
ATOM 529 N N . THR A 1 71 ? 14.015 -7.523 -29.561 1.00 88.19 71 THR A N 1
ATOM 530 C CA . THR A 1 71 ? 14.975 -8.615 -29.369 1.00 88.19 71 THR A CA 1
ATOM 531 C C . THR A 1 71 ? 14.540 -9.534 -28.222 1.00 88.19 71 THR A C 1
ATOM 533 O O . THR A 1 71 ? 13.980 -9.053 -27.234 1.00 88.19 71 THR A O 1
ATOM 536 N N . PRO A 1 72 ? 14.811 -10.852 -28.287 1.00 87.06 72 PRO A N 1
ATOM 537 C CA . PRO A 1 72 ? 14.518 -11.758 -27.176 1.00 87.06 72 PRO A CA 1
ATOM 538 C C . PRO A 1 72 ? 15.154 -11.323 -25.847 1.00 87.06 72 PRO A C 1
ATOM 540 O O . PRO A 1 72 ? 14.473 -11.310 -24.827 1.00 87.06 72 PRO A O 1
ATOM 543 N N . THR A 1 73 ? 16.421 -10.899 -25.860 1.00 89.44 73 THR A N 1
ATOM 544 C CA . THR A 1 73 ? 17.139 -10.442 -24.657 1.00 89.44 73 THR A CA 1
ATOM 545 C C . THR A 1 73 ? 16.547 -9.160 -24.083 1.00 89.44 73 THR A C 1
ATOM 547 O O . THR A 1 73 ? 16.244 -9.101 -22.896 1.00 89.44 73 THR A O 1
ATOM 550 N N . GLY A 1 74 ? 16.258 -8.169 -24.931 1.00 86.50 74 GLY A N 1
ATOM 551 C CA . GLY A 1 74 ? 15.637 -6.926 -24.483 1.00 86.50 74 GLY A CA 1
ATOM 552 C C . GLY A 1 74 ? 14.237 -7.142 -23.901 1.00 86.50 74 GLY A C 1
ATOM 553 O O . GLY A 1 74 ? 13.778 -6.340 -23.088 1.00 86.50 74 GLY A O 1
ATOM 554 N N . ARG A 1 75 ? 13.519 -8.197 -24.312 1.00 84.94 75 ARG A N 1
ATOM 555 C CA . ARG A 1 75 ? 12.212 -8.542 -23.729 1.00 84.94 75 ARG A CA 1
ATOM 556 C C . ARG A 1 75 ? 12.355 -9.083 -22.308 1.00 84.94 75 ARG A C 1
ATOM 558 O O . ARG A 1 75 ? 11.525 -8.741 -21.471 1.00 84.94 75 ARG A O 1
ATOM 565 N N . VAL A 1 76 ? 13.395 -9.874 -22.030 1.00 89.38 76 VAL A N 1
ATOM 566 C CA . VAL A 1 76 ? 13.693 -10.378 -20.676 1.00 89.38 76 VAL A CA 1
ATOM 567 C C . VAL A 1 76 ? 14.067 -9.225 -19.746 1.00 89.38 76 VAL A C 1
ATOM 569 O O . VAL A 1 76 ? 13.447 -9.081 -18.698 1.00 89.38 76 VAL A O 1
ATOM 572 N N . GLU A 1 77 ? 14.960 -8.331 -20.171 1.00 85.81 77 GLU A N 1
ATOM 573 C CA . GLU A 1 77 ? 15.333 -7.142 -19.383 1.00 85.81 77 GLU A CA 1
ATOM 574 C C . GLU A 1 77 ? 14.117 -6.256 -19.051 1.00 85.81 77 GLU A C 1
ATOM 576 O O . GLU A 1 77 ? 14.001 -5.700 -17.957 1.00 85.81 77 GLU A O 1
ATOM 581 N N . ALA A 1 78 ? 13.172 -6.119 -19.987 1.00 83.56 78 ALA A N 1
ATOM 582 C CA . ALA A 1 78 ? 11.930 -5.387 -19.746 1.00 83.56 78 ALA A CA 1
ATOM 583 C C . ALA A 1 78 ? 11.013 -6.100 -18.733 1.00 83.56 78 ALA A C 1
ATOM 585 O O . ALA A 1 78 ? 10.341 -5.437 -17.939 1.00 83.56 78 ALA A O 1
ATOM 586 N N . MET A 1 79 ? 10.981 -7.437 -18.741 1.00 83.88 79 MET A N 1
ATOM 587 C CA . MET A 1 79 ? 10.244 -8.228 -17.750 1.00 83.88 79 MET A CA 1
ATOM 588 C C . MET A 1 79 ? 10.858 -8.091 -16.355 1.00 83.88 79 MET A C 1
ATOM 590 O O . MET A 1 79 ? 10.114 -7.861 -15.404 1.00 83.88 79 MET A O 1
ATOM 594 N N . GLU A 1 80 ? 12.185 -8.166 -16.239 1.00 87.81 80 GLU A N 1
ATOM 595 C CA . GLU A 1 80 ? 12.912 -7.972 -14.976 1.00 87.81 80 GLU A CA 1
ATOM 596 C C . GLU A 1 80 ? 12.598 -6.604 -14.365 1.00 87.81 80 GLU A C 1
ATOM 598 O O . GLU A 1 80 ? 12.093 -6.528 -13.246 1.00 87.81 80 GLU A O 1
ATOM 603 N N . LYS A 1 81 ? 12.737 -5.526 -15.148 1.00 86.31 81 LYS A N 1
ATOM 604 C CA . LYS A 1 81 ? 12.397 -4.166 -14.694 1.00 86.31 81 LYS A CA 1
ATOM 605 C C . LYS A 1 81 ? 10.948 -4.048 -14.221 1.00 86.31 81 LYS A C 1
ATOM 607 O O . LYS A 1 81 ? 10.675 -3.400 -13.213 1.00 86.31 81 LYS A O 1
ATOM 612 N N . ARG A 1 82 ? 9.998 -4.677 -14.921 1.00 83.44 82 ARG A N 1
ATOM 613 C CA . ARG A 1 82 ? 8.584 -4.660 -14.515 1.00 83.44 82 ARG A CA 1
ATOM 614 C C . ARG A 1 82 ? 8.372 -5.367 -13.175 1.00 83.44 82 ARG A C 1
ATOM 616 O O . ARG A 1 82 ? 7.572 -4.892 -12.364 1.00 83.44 82 ARG A O 1
ATOM 623 N N . LEU A 1 83 ? 9.054 -6.487 -12.944 1.00 89.06 83 LEU A N 1
ATOM 624 C CA . LEU A 1 83 ? 8.983 -7.219 -11.681 1.00 89.06 83 LEU A CA 1
ATOM 625 C C . LEU A 1 83 ? 9.597 -6.411 -10.537 1.00 89.06 83 LEU A C 1
ATOM 627 O O . LEU A 1 83 ? 8.967 -6.302 -9.488 1.00 89.06 83 LEU A O 1
ATOM 631 N N . ASP A 1 84 ? 10.747 -5.776 -10.757 1.00 89.81 84 ASP A N 1
ATOM 632 C CA . ASP A 1 84 ? 11.416 -4.947 -9.748 1.00 89.81 84 ASP A CA 1
ATOM 633 C C . ASP A 1 84 ? 10.547 -3.770 -9.294 1.00 89.81 84 ASP A C 1
ATOM 635 O O . ASP A 1 84 ? 10.386 -3.525 -8.096 1.00 89.81 84 ASP A O 1
ATOM 639 N N . VAL A 1 85 ? 9.916 -3.071 -10.241 1.00 89.00 85 VAL A N 1
ATOM 640 C CA . VAL A 1 85 ? 9.008 -1.958 -9.925 1.00 89.00 85 VAL A CA 1
ATOM 641 C C . VAL A 1 85 ? 7.767 -2.466 -9.190 1.00 89.00 85 VAL A C 1
ATOM 643 O O . VAL A 1 85 ? 7.341 -1.862 -8.206 1.00 89.00 85 VAL A O 1
ATOM 646 N N . THR A 1 86 ? 7.207 -3.601 -9.618 1.00 86.31 86 THR A N 1
ATOM 647 C CA . THR A 1 86 ? 6.048 -4.220 -8.952 1.00 86.31 86 THR A CA 1
ATOM 648 C C . THR A 1 86 ? 6.388 -4.640 -7.520 1.00 86.31 86 THR A C 1
ATOM 650 O O . THR A 1 86 ? 5.599 -4.421 -6.601 1.00 86.31 86 THR A O 1
ATOM 653 N N . LEU A 1 87 ? 7.586 -5.188 -7.301 1.00 91.31 87 LEU A N 1
ATOM 654 C CA . LEU A 1 87 ? 8.092 -5.529 -5.975 1.00 91.31 87 LEU A CA 1
ATOM 655 C C . LEU A 1 87 ? 8.277 -4.278 -5.108 1.00 91.31 87 LEU A C 1
ATOM 657 O O . LEU A 1 87 ? 7.910 -4.288 -3.934 1.00 91.31 87 LEU A O 1
ATOM 661 N N . GLY A 1 88 ? 8.813 -3.193 -5.670 1.00 91.75 88 GLY A N 1
ATOM 662 C CA . GLY A 1 88 ? 8.928 -1.907 -4.979 1.00 91.75 88 GLY A CA 1
ATOM 663 C C . GLY A 1 88 ? 7.569 -1.332 -4.566 1.00 91.75 88 GLY A C 1
ATOM 664 O O . GLY A 1 88 ? 7.403 -0.873 -3.433 1.00 91.75 88 GLY A O 1
ATOM 665 N N . ALA A 1 89 ? 6.571 -1.429 -5.446 1.00 91.00 89 ALA A N 1
ATOM 666 C CA . ALA A 1 89 ? 5.194 -1.040 -5.159 1.00 91.00 89 ALA A CA 1
ATOM 667 C C . ALA A 1 89 ? 4.596 -1.878 -4.014 1.00 91.00 89 ALA A C 1
ATOM 669 O O . ALA A 1 89 ? 4.079 -1.323 -3.045 1.00 91.00 89 ALA A O 1
ATOM 670 N N . ALA A 1 90 ? 4.761 -3.204 -4.050 1.00 91.31 90 ALA A N 1
ATOM 671 C CA . ALA A 1 90 ? 4.315 -4.087 -2.973 1.00 91.31 90 ALA A CA 1
ATOM 672 C C . ALA A 1 90 ? 4.989 -3.757 -1.628 1.00 91.31 90 ALA A C 1
ATOM 674 O O . ALA A 1 90 ? 4.309 -3.665 -0.607 1.00 91.31 90 ALA A O 1
ATOM 675 N N . LYS A 1 91 ? 6.306 -3.501 -1.624 1.00 94.44 91 LYS A N 1
ATOM 676 C CA . LYS A 1 91 ? 7.060 -3.074 -0.429 1.00 94.44 91 LYS A CA 1
ATOM 677 C C . LYS A 1 91 ? 6.604 -1.720 0.125 1.00 94.44 91 LYS A C 1
ATOM 679 O O . LYS A 1 91 ? 6.791 -1.463 1.308 1.00 94.44 91 LYS A O 1
ATOM 684 N N . THR A 1 92 ? 6.009 -0.870 -0.709 1.00 93.81 92 THR A N 1
ATOM 685 C CA . THR A 1 92 ? 5.442 0.420 -0.289 1.00 93.81 92 THR A CA 1
ATOM 686 C C . THR A 1 92 ? 4.095 0.232 0.410 1.00 93.81 92 THR A C 1
ATOM 688 O O . THR A 1 92 ? 3.857 0.830 1.455 1.00 93.81 92 THR A O 1
ATOM 691 N N . VAL A 1 93 ? 3.229 -0.628 -0.132 1.00 93.44 93 VAL A N 1
ATOM 692 C CA . VAL A 1 93 ? 1.864 -0.853 0.379 1.00 93.44 93 VAL A CA 1
ATOM 693 C C . VAL A 1 93 ? 1.839 -1.767 1.608 1.00 93.44 93 VAL A C 1
ATOM 695 O O . VAL A 1 93 ? 1.078 -1.524 2.544 1.00 93.44 93 VAL A O 1
ATOM 698 N N . GLN A 1 94 ? 2.671 -2.813 1.627 1.00 94.88 94 GLN A N 1
ATOM 699 C CA . GLN A 1 94 ? 2.666 -3.853 2.661 1.00 94.88 94 GLN A CA 1
ATOM 700 C C . GLN A 1 94 ? 2.713 -3.330 4.110 1.00 94.88 94 GLN A C 1
ATOM 702 O O . GLN A 1 94 ? 1.884 -3.787 4.901 1.00 94.88 94 GLN A O 1
ATOM 707 N N . PRO A 1 95 ? 3.606 -2.397 4.497 1.00 96.81 95 PRO A N 1
ATOM 708 C CA . PRO A 1 95 ? 3.658 -1.923 5.879 1.00 96.81 95 PRO A CA 1
ATOM 709 C C . PRO A 1 95 ? 2.403 -1.141 6.288 1.00 96.81 95 PRO A C 1
ATOM 711 O O . PRO A 1 95 ? 1.904 -1.331 7.396 1.00 96.81 95 PRO A O 1
ATOM 714 N N . ALA A 1 96 ? 1.851 -0.310 5.397 1.00 95.56 96 ALA A N 1
ATOM 715 C CA . ALA A 1 96 ? 0.629 0.445 5.675 1.00 95.56 96 ALA A CA 1
ATOM 716 C C . ALA A 1 96 ? -0.592 -0.483 5.789 1.00 95.56 96 ALA A C 1
ATOM 718 O O . ALA A 1 96 ? -1.425 -0.317 6.680 1.00 95.56 96 ALA A O 1
ATOM 719 N N . LEU A 1 97 ? -0.660 -1.514 4.940 1.00 94.88 97 LEU A N 1
ATOM 720 C CA . LEU A 1 97 ? -1.717 -2.521 5.003 1.00 94.88 97 LEU A CA 1
ATOM 721 C C . LEU A 1 97 ? -1.657 -3.322 6.306 1.00 94.88 97 LEU A C 1
ATOM 723 O O . LEU A 1 97 ? -2.692 -3.517 6.939 1.00 94.88 97 LEU A O 1
ATOM 727 N N . ALA A 1 98 ? -0.463 -3.760 6.714 1.00 96.44 98 ALA A N 1
ATOM 728 C CA . ALA A 1 98 ? -0.268 -4.467 7.977 1.00 96.44 98 ALA A CA 1
ATOM 729 C C . ALA A 1 98 ? -0.697 -3.594 9.163 1.00 96.44 98 ALA A C 1
ATOM 731 O O . ALA A 1 98 ? -1.528 -4.017 9.959 1.00 96.44 98 ALA A O 1
ATOM 732 N N . LYS A 1 99 ? -0.241 -2.334 9.211 1.00 96.56 99 LYS A N 1
ATOM 733 C CA . LYS A 1 99 ? -0.633 -1.373 10.252 1.00 96.56 99 LYS A CA 1
ATOM 734 C C . LYS A 1 99 ? -2.150 -1.187 10.331 1.00 96.56 99 LYS A C 1
ATOM 736 O O . LYS A 1 99 ? -2.712 -1.223 11.425 1.00 96.56 99 LYS A O 1
ATOM 741 N N . PHE A 1 100 ? -2.819 -0.998 9.192 1.00 96.81 100 PHE A N 1
ATOM 742 C CA . PHE A 1 100 ? -4.276 -0.890 9.157 1.00 96.81 100 PHE A CA 1
ATOM 743 C C . PHE A 1 100 ? -4.934 -2.173 9.668 1.00 96.81 100 PHE A C 1
ATOM 745 O O . PHE A 1 100 ? -5.742 -2.099 10.589 1.00 96.81 100 PHE A O 1
ATOM 752 N N . TYR A 1 101 ? -4.558 -3.338 9.134 1.00 96.69 101 TYR A N 1
ATOM 753 C CA . TYR A 1 101 ? -5.153 -4.625 9.497 1.00 96.69 101 TYR A CA 1
ATOM 754 C C . TYR A 1 101 ? -4.955 -4.975 10.978 1.00 96.69 101 TYR A C 1
ATOM 756 O O . TYR A 1 101 ? -5.895 -5.419 11.637 1.00 96.69 101 TYR A O 1
ATOM 764 N N . ASP A 1 102 ? -3.769 -4.726 11.528 1.00 97.44 102 ASP A N 1
ATOM 765 C CA . ASP A 1 102 ? -3.447 -5.004 12.929 1.00 97.44 102 ASP A CA 1
ATOM 766 C C . ASP A 1 102 ? -4.215 -4.093 13.893 1.00 97.44 102 ASP A C 1
ATOM 768 O O . ASP A 1 102 ? -4.510 -4.502 15.015 1.00 97.44 102 ASP A O 1
ATOM 772 N N . SER A 1 103 ? -4.610 -2.896 13.444 1.00 97.44 103 SER A N 1
ATOM 773 C CA . SER A 1 103 ? -5.438 -1.970 14.226 1.00 97.44 103 SER A CA 1
ATOM 774 C C . SER A 1 103 ? -6.915 -2.377 14.329 1.00 97.44 103 SER A C 1
ATOM 776 O O . SER A 1 103 ? -7.653 -1.793 15.127 1.00 97.44 103 SER A O 1
ATOM 778 N N . LEU A 1 104 ? -7.371 -3.337 13.516 1.00 98.06 104 LEU A N 1
ATOM 779 C CA . LEU A 1 104 ? -8.773 -3.753 13.437 1.00 98.06 104 LEU A CA 1
ATOM 780 C C . LEU A 1 104 ? -9.164 -4.734 14.551 1.00 98.06 104 LEU A C 1
ATOM 782 O O . LEU A 1 104 ? -8.366 -5.585 14.952 1.00 98.06 104 LEU A O 1
ATOM 786 N N . SER A 1 105 ? -10.432 -4.670 14.976 1.00 98.00 105 SER A N 1
ATOM 787 C CA . SER A 1 105 ? -11.051 -5.723 15.795 1.00 98.00 105 SER A CA 1
ATOM 788 C C . SER A 1 105 ? -11.233 -7.019 15.001 1.00 98.00 105 SER A C 1
ATOM 790 O O . SER A 1 105 ? -11.158 -7.027 13.768 1.00 98.00 105 SER A O 1
ATOM 792 N N . ASP A 1 106 ? -11.528 -8.123 15.683 1.00 98.06 106 ASP A N 1
ATOM 793 C CA . ASP A 1 106 ? -11.742 -9.414 15.024 1.00 98.06 106 ASP A CA 1
ATOM 794 C C . ASP A 1 106 ? -12.964 -9.394 14.089 1.00 98.06 106 ASP A C 1
ATOM 796 O O . ASP A 1 106 ? -12.907 -9.919 12.974 1.00 98.06 106 ASP A O 1
ATOM 800 N N . GLU A 1 107 ? -14.041 -8.698 14.465 1.00 97.00 107 GLU A N 1
ATOM 801 C CA . GLU A 1 107 ? -15.218 -8.507 13.610 1.00 97.00 107 GLU A CA 1
ATOM 802 C C . GLU A 1 107 ? -14.874 -7.677 12.369 1.00 97.00 107 GLU A C 1
ATOM 804 O O . GLU A 1 107 ? -15.320 -7.975 11.258 1.00 97.00 107 GLU A O 1
ATOM 809 N N . GLN A 1 108 ? -14.059 -6.635 12.541 1.00 97.50 108 GLN A N 1
ATOM 810 C CA . GLN A 1 108 ? -13.588 -5.793 11.447 1.00 97.50 108 GLN A CA 1
ATOM 811 C C . GLN A 1 108 ? -12.672 -6.567 10.491 1.00 97.50 108 GLN A C 1
ATOM 813 O O . GLN A 1 108 ? -12.837 -6.462 9.274 1.00 97.50 108 GLN A O 1
ATOM 818 N N . LYS A 1 109 ? -11.768 -7.404 11.017 1.00 96.94 109 LYS A N 1
ATOM 819 C CA . LYS A 1 109 ? -10.932 -8.320 10.224 1.00 96.94 109 LYS A CA 1
ATOM 820 C C . LYS A 1 109 ? -11.783 -9.328 9.458 1.00 96.94 109 LYS A C 1
ATOM 822 O O . LYS A 1 109 ? -11.531 -9.560 8.278 1.00 96.94 109 LYS A O 1
ATOM 827 N N . ALA A 1 110 ? -12.828 -9.883 10.075 1.00 96.38 110 ALA A N 1
ATOM 828 C CA . ALA A 1 110 ? -13.753 -10.789 9.397 1.00 96.38 110 ALA A CA 1
ATOM 829 C C . ALA A 1 110 ? -14.444 -10.110 8.199 1.00 96.38 110 ALA A C 1
ATOM 831 O O . ALA A 1 110 ? -14.465 -10.666 7.096 1.00 96.38 110 ALA A O 1
ATOM 832 N N . ARG A 1 111 ? -14.934 -8.873 8.376 1.00 95.56 111 ARG A N 1
ATOM 833 C CA . ARG A 1 111 ? -15.519 -8.075 7.282 1.00 95.56 111 ARG A CA 1
ATOM 834 C C . ARG A 1 111 ? -14.492 -7.770 6.196 1.00 95.56 111 ARG A C 1
ATOM 836 O O . ARG A 1 111 ? -14.787 -7.983 5.022 1.00 95.56 111 ARG A O 1
ATOM 843 N N . PHE A 1 112 ? -13.282 -7.353 6.570 1.00 94.44 112 PHE A N 1
ATOM 844 C CA . PHE A 1 112 ? -12.191 -7.108 5.625 1.00 94.44 112 PHE A CA 1
ATOM 845 C C . PHE A 1 112 ? -11.882 -8.353 4.779 1.00 94.44 112 PHE A C 1
ATOM 847 O O . PHE A 1 112 ? -11.871 -8.286 3.551 1.00 94.44 112 PHE A O 1
ATOM 854 N N . ASN A 1 113 ? -11.720 -9.515 5.413 1.00 93.19 113 ASN A N 1
ATOM 855 C CA . ASN A 1 113 ? -11.406 -10.773 4.732 1.00 93.19 113 ASN A CA 1
ATOM 856 C C . ASN A 1 113 ? -12.533 -11.247 3.798 1.00 93.19 113 ASN A C 1
ATOM 858 O O . ASN A 1 113 ? -12.261 -11.863 2.765 1.00 93.19 113 ASN A O 1
ATOM 862 N N . SER A 1 114 ? -13.792 -10.911 4.106 1.00 90.44 114 SER A N 1
ATOM 863 C CA . SER A 1 114 ? -14.944 -11.228 3.250 1.00 90.44 114 SER A CA 1
ATOM 864 C C . SER A 1 114 ? -14.940 -10.484 1.905 1.00 90.44 114 SER A C 1
ATOM 866 O O . SER A 1 114 ? -15.494 -10.983 0.923 1.00 90.44 114 SER A O 1
ATOM 868 N N . LEU A 1 115 ? -14.248 -9.338 1.812 1.00 85.75 115 LEU A N 1
ATOM 869 C CA . LEU A 1 115 ? -14.132 -8.563 0.570 1.00 85.75 115 LEU A CA 1
ATOM 870 C C . LEU A 1 115 ? -13.446 -9.352 -0.552 1.00 85.75 115 LEU A C 1
ATOM 872 O O . LEU A 1 115 ? -13.762 -9.141 -1.724 1.00 85.75 115 LEU A O 1
ATOM 876 N N . ARG A 1 116 ? -12.563 -10.302 -0.207 1.00 69.12 116 ARG A N 1
ATOM 877 C CA . ARG A 1 116 ? -11.878 -11.182 -1.170 1.00 69.12 116 ARG A CA 1
ATOM 878 C C . ARG A 1 116 ? -12.832 -12.156 -1.869 1.00 69.12 116 ARG A C 1
ATOM 880 O O . ARG A 1 116 ? -12.547 -12.616 -2.969 1.00 69.12 116 ARG A O 1
ATOM 887 N N . SER A 1 117 ? -13.958 -12.484 -1.241 1.00 54.38 117 SER A N 1
ATOM 888 C CA . SER A 1 117 ? -14.959 -13.399 -1.802 1.00 54.38 117 SER A CA 1
ATOM 889 C C . SER A 1 117 ? -15.852 -12.712 -2.835 1.00 54.38 117 SER A C 1
ATOM 891 O O . SER A 1 117 ? -16.340 -13.358 -3.754 1.00 54.38 117 SER A O 1
ATOM 893 N N . ALA A 1 118 ? -16.018 -11.394 -2.723 1.00 51.38 118 ALA A N 1
ATOM 894 C CA . ALA A 1 118 ? -16.863 -10.593 -3.602 1.00 51.38 118 ALA A CA 1
ATOM 895 C C . ALA A 1 118 ? -16.102 -9.963 -4.790 1.00 51.38 118 ALA A C 1
ATOM 897 O O . ALA A 1 118 ? -16.631 -9.063 -5.441 1.00 51.38 118 ALA A O 1
ATOM 898 N N . SER A 1 119 ? -14.854 -10.382 -5.045 1.00 50.06 119 SER A N 1
ATOM 899 C CA . SER A 1 119 ? -14.039 -9.984 -6.208 1.00 50.06 119 SER A CA 1
ATOM 900 C C . SER A 1 119 ? -13.814 -11.111 -7.225 1.00 50.06 119 SER A C 1
ATOM 902 O O . SER A 1 119 ? -13.212 -10.868 -8.268 1.00 50.06 119 SER A O 1
ATOM 904 N N . ARG A 1 120 ? -14.314 -12.330 -6.969 1.00 41.78 120 ARG A N 1
ATOM 905 C CA . ARG A 1 120 ? -14.435 -13.379 -7.992 1.00 41.78 120 ARG A CA 1
ATOM 906 C C . ARG A 1 120 ? -15.696 -13.113 -8.822 1.00 41.78 120 ARG A C 1
ATOM 908 O O . ARG A 1 120 ? -16.784 -13.203 -8.253 1.00 41.78 120 ARG A O 1
ATOM 915 N N . PRO A 1 121 ? -15.603 -12.844 -10.134 1.00 38.81 121 PRO A N 1
ATOM 916 C CA . PRO A 1 121 ? -16.753 -13.058 -10.990 1.00 38.81 121 PRO A CA 1
ATOM 917 C C . PRO A 1 121 ? -17.021 -14.568 -11.023 1.00 38.81 121 PRO A C 1
ATOM 919 O O . PRO A 1 121 ? -16.105 -15.370 -11.208 1.00 38.81 121 PRO A O 1
ATOM 922 N N . ALA A 1 122 ? -18.271 -14.962 -10.797 1.00 43.75 122 ALA A N 1
ATOM 923 C CA . ALA A 1 122 ? -18.759 -16.215 -11.345 1.00 43.75 122 ALA A CA 1
ATOM 924 C C . ALA A 1 122 ? -18.891 -15.992 -12.859 1.00 43.75 122 ALA A C 1
ATOM 926 O O . ALA A 1 122 ? -19.693 -15.156 -13.274 1.00 43.75 122 ALA A O 1
ATOM 927 N N . GLY A 1 123 ? -18.061 -16.668 -13.653 1.00 34.44 123 GLY A N 1
ATOM 928 C CA . GLY A 1 123 ? -18.022 -16.540 -15.112 1.00 34.44 123 GLY A CA 1
ATOM 929 C C . GLY A 1 123 ? -16.629 -16.772 -15.655 1.00 34.44 123 GLY A C 1
ATOM 930 O O . GLY A 1 123 ? -15.879 -15.777 -15.731 1.00 34.44 123 GLY A O 1
#

Secondary structure (DSSP, 8-state):
-PPPTHHHHHHHHHHHHHS--TTTS---HHHHHHHH---HHHHHHHHHHHHHHHHHHHHHHHT--SS---SHHHHHHHHHHHHHHHHHHHHHHHHHHHHHHHTS-HHHHHHHHHTTGGG----

pLDDT: mean 79.93, std 18.33, range [34.38, 98.06]